Protein AF-A0A959R5W8-F1 (afdb_monomer_lite)

pLDDT: mean 88.6, std 6.14, range [67.12, 96.31]

Structure (mmCIF, N/CA/C/O backbone):
data_AF-A0A959R5W8-F1
#
_entry.id   AF-A0A959R5W8-F1
#
loop_
_atom_site.group_PDB
_atom_site.id
_atom_site.type_symbol
_atom_site.label_atom_id
_atom_site.label_alt_id
_atom_site.label_comp_id
_atom_site.label_asym_id
_atom_site.label_entity_id
_atom_site.label_seq_id
_atom_site.pdbx_PDB_ins_code
_atom_site.Cartn_x
_atom_site.Cartn_y
_ato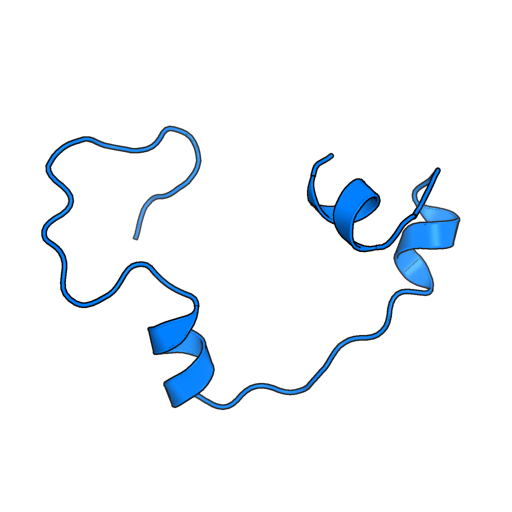m_site.Cartn_z
_atom_site.occupancy
_atom_site.B_iso_or_equiv
_atom_site.auth_seq_id
_atom_site.auth_comp_id
_atom_site.auth_asym_id
_atom_site.auth_atom_id
_atom_site.pdbx_PDB_model_num
ATOM 1 N N . 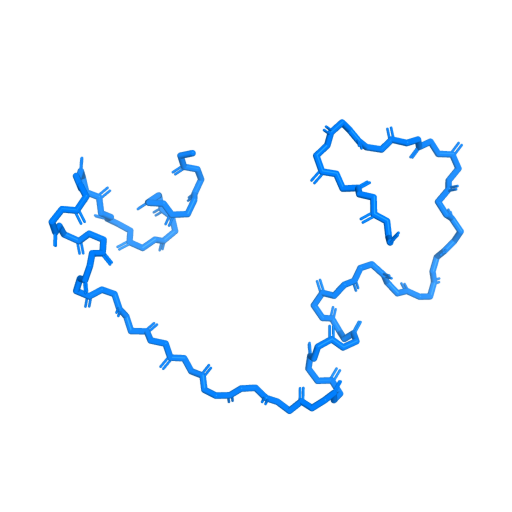ARG A 1 1 ? 1.104 11.362 7.974 1.00 69.75 1 ARG A N 1
ATOM 2 C CA . ARG A 1 1 ? -0.333 11.560 8.312 1.00 69.75 1 ARG A CA 1
ATOM 3 C C . ARG A 1 1 ? -1.285 11.226 7.162 1.00 69.75 1 ARG A C 1
ATOM 5 O O . ARG A 1 1 ? -2.411 10.865 7.456 1.00 69.75 1 ARG A O 1
ATOM 12 N N . ALA A 1 2 ? -0.863 11.298 5.892 1.00 81.75 2 ALA A N 1
ATOM 13 C CA . ALA A 1 2 ? -1.731 11.012 4.742 1.00 81.75 2 ALA A CA 1
ATOM 14 C C . ALA A 1 2 ? -2.503 9.676 4.844 1.00 81.75 2 ALA A C 1
ATOM 16 O O . ALA A 1 2 ? -3.708 9.669 4.639 1.00 81.75 2 ALA A O 1
ATOM 17 N N . GLY A 1 3 ? -1.853 8.582 5.268 1.00 82.62 3 GLY A N 1
ATOM 18 C CA . GLY A 1 3 ? -2.509 7.272 5.437 1.00 82.62 3 GLY A CA 1
ATOM 19 C C . GLY A 1 3 ? -3.693 7.270 6.412 1.00 82.62 3 GLY A C 1
ATOM 20 O O . GLY A 1 3 ? -4.729 6.690 6.121 1.00 82.62 3 GLY A O 1
ATOM 21 N N . MET A 1 4 ? -3.594 8.002 7.526 1.00 90.44 4 MET A N 1
ATOM 22 C CA . MET A 1 4 ? -4.722 8.172 8.449 1.00 90.44 4 MET A CA 1
ATOM 23 C C . MET A 1 4 ? -5.884 8.929 7.798 1.00 90.44 4 MET A C 1
ATOM 25 O O . MET A 1 4 ? -7.035 8.607 8.059 1.00 90.44 4 MET A O 1
ATOM 29 N N . GLY A 1 5 ? -5.589 9.897 6.923 1.00 90.44 5 GLY A N 1
ATOM 30 C CA . GLY A 1 5 ? -6.602 10.619 6.153 1.00 90.44 5 GLY A CA 1
ATOM 31 C C . GLY A 1 5 ? -7.336 9.717 5.161 1.00 90.44 5 GLY A C 1
ATOM 32 O O . GLY A 1 5 ? -8.562 9.720 5.145 1.00 90.44 5 GLY A O 1
ATOM 33 N N . TYR A 1 6 ? -6.605 8.890 4.405 1.00 90.19 6 TYR A N 1
ATOM 34 C CA . TYR A 1 6 ? -7.206 7.929 3.470 1.00 90.19 6 TYR A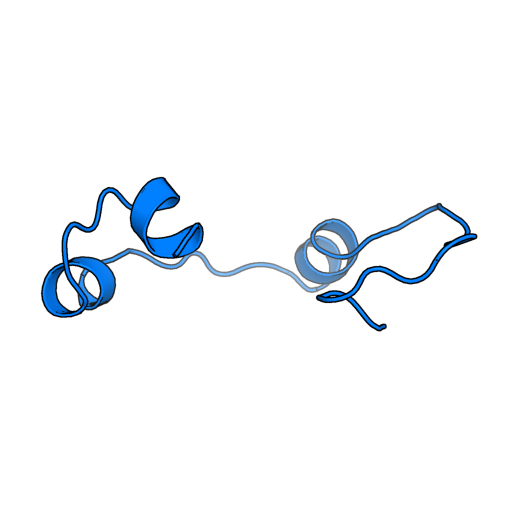 CA 1
ATOM 35 C C . TYR A 1 6 ? -8.099 6.898 4.169 1.00 90.19 6 TYR A C 1
ATOM 37 O O . TYR A 1 6 ? -9.134 6.521 3.631 1.00 90.19 6 TYR A O 1
ATOM 45 N N . CYS A 1 7 ? -7.732 6.480 5.381 1.00 90.12 7 CYS A N 1
ATOM 46 C CA . CYS A 1 7 ? -8.530 5.552 6.181 1.00 90.12 7 CYS A CA 1
ATOM 47 C C . CYS A 1 7 ? -9.587 6.243 7.065 1.00 90.12 7 CYS A C 1
ATOM 49 O O . CYS A 1 7 ? -10.257 5.560 7.834 1.00 90.12 7 CYS A O 1
ATOM 51 N N . GLY A 1 8 ? -9.718 7.577 7.028 1.00 90.25 8 GLY A N 1
ATOM 52 C CA . GLY A 1 8 ? -10.642 8.322 7.899 1.00 90.25 8 GLY A CA 1
ATOM 53 C C . GLY A 1 8 ? -10.329 8.225 9.403 1.00 90.25 8 GLY A C 1
ATOM 54 O O . GLY A 1 8 ? -11.177 8.532 10.242 1.00 90.25 8 GLY A O 1
ATOM 55 N N . ALA A 1 9 ? -9.117 7.805 9.767 1.00 93.19 9 ALA A N 1
ATOM 56 C CA . ALA A 1 9 ? -8.711 7.549 11.140 1.00 93.19 9 ALA A CA 1
ATOM 57 C C . ALA A 1 9 ? -8.262 8.843 11.836 1.00 93.19 9 ALA A C 1
ATOM 59 O O . ALA A 1 9 ? -7.244 9.445 11.491 1.00 93.19 9 ALA A O 1
ATOM 60 N N . LYS A 1 10 ? -8.996 9.264 12.872 1.00 92.12 10 LYS A N 1
ATOM 61 C CA . LYS A 1 10 ? -8.666 10.474 13.654 1.00 92.12 10 LYS A CA 1
ATOM 62 C C . LYS A 1 10 ? -7.485 10.270 14.612 1.00 92.12 10 LYS A C 1
ATOM 64 O O . LYS A 1 10 ? -6.866 11.241 15.035 1.00 92.12 10 LYS A O 1
ATOM 69 N N . ASN A 1 11 ? -7.174 9.022 14.962 1.00 91.88 11 ASN A N 1
ATOM 70 C CA . ASN A 1 11 ? -6.079 8.641 15.856 1.00 91.88 11 ASN A CA 1
ATOM 71 C C . ASN A 1 11 ? -5.515 7.253 15.477 1.00 91.88 11 ASN A C 1
ATOM 73 O O . ASN A 1 11 ? -6.011 6.601 14.559 1.00 91.88 11 ASN A O 1
ATOM 77 N N . ILE A 1 12 ? -4.458 6.818 16.170 1.00 92.56 12 ILE A N 1
ATOM 78 C CA . ILE A 1 12 ? -3.763 5.553 15.877 1.00 92.56 12 ILE A CA 1
ATOM 79 C C . ILE A 1 12 ? -4.631 4.326 16.176 1.00 92.56 12 ILE A C 1
ATOM 81 O O . ILE A 1 12 ? -4.614 3.375 15.403 1.00 92.56 12 ILE A O 1
ATOM 85 N N . THR A 1 13 ? -5.423 4.351 17.246 1.00 94.31 13 THR A N 1
ATOM 86 C CA . THR A 1 13 ? -6.322 3.245 17.607 1.00 94.31 13 THR A CA 1
ATOM 87 C C . THR A 1 13 ? -7.378 3.000 16.530 1.00 94.31 13 THR A C 1
ATOM 89 O O . THR A 1 13 ? -7.681 1.855 16.211 1.00 94.31 13 THR A O 1
ATOM 92 N N . GLU A 1 14 ? -7.902 4.064 15.919 1.00 91.00 14 GLU A N 1
ATOM 93 C CA . GLU A 1 14 ? -8.826 3.947 14.788 1.00 91.00 14 GLU A CA 1
ATOM 94 C C . GLU A 1 14 ? -8.119 3.448 13.521 1.00 91.00 14 GLU A C 1
ATOM 96 O O . GLU A 1 14 ? -8.679 2.638 12.789 1.00 91.00 14 GLU A O 1
ATOM 101 N N . LEU A 1 15 ? -6.864 3.853 13.283 1.00 93.19 15 LEU A N 1
ATOM 102 C CA . LEU A 1 15 ? -6.080 3.359 12.145 1.00 93.19 15 LEU A CA 1
ATOM 103 C C . LEU A 1 15 ? -5.831 1.847 12.236 1.00 93.19 15 LEU A C 1
ATOM 105 O O . LEU A 1 15 ? -5.847 1.162 11.220 1.00 93.19 15 LEU A O 1
ATOM 109 N N . GLN A 1 16 ? -5.632 1.317 13.444 1.00 93.25 16 GLN A N 1
ATOM 110 C CA . GLN A 1 16 ? -5.418 -0.118 13.667 1.00 93.25 16 GLN A CA 1
ATOM 111 C C . GLN A 1 16 ? -6.628 -0.985 13.282 1.00 93.25 16 GLN A C 1
ATOM 113 O O . GLN A 1 16 ? -6.470 -2.191 13.113 1.00 93.25 16 GLN A O 1
ATOM 118 N N . LYS A 1 17 ? -7.817 -0.390 13.119 1.00 93.06 17 LYS A N 1
ATOM 119 C CA . LYS A 1 17 ? -9.032 -1.077 12.651 1.00 93.06 17 LYS A CA 1
ATOM 120 C C . LYS A 1 17 ? -9.176 -1.076 11.124 1.00 93.06 17 LYS A C 1
ATOM 122 O O . LYS A 1 17 ? -10.151 -1.622 10.612 1.00 93.06 17 LYS A O 1
ATOM 127 N N . ALA A 1 18 ? -8.259 -0.436 10.395 1.00 92.62 18 ALA A N 1
ATOM 128 C CA . ALA A 1 18 ? -8.305 -0.382 8.941 1.00 92.62 18 ALA A CA 1
ATOM 129 C C . ALA A 1 18 ? -8.154 -1.777 8.317 1.00 92.62 18 ALA A C 1
ATOM 131 O O . ALA A 1 18 ? -7.534 -2.681 8.878 1.00 92.62 18 ALA A O 1
ATOM 132 N N . VAL A 1 19 ? -8.726 -1.941 7.127 1.00 94.00 19 VAL A N 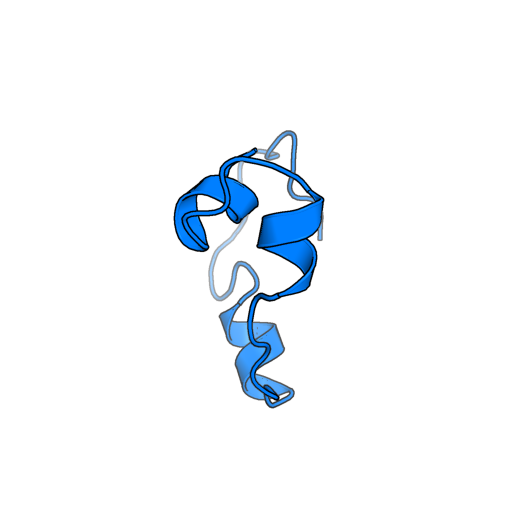1
ATOM 133 C CA . VAL A 1 19 ? -8.752 -3.220 6.417 1.00 94.00 19 VAL A CA 1
ATOM 134 C C . VAL A 1 19 ? -7.635 -3.261 5.384 1.00 94.00 19 VAL A C 1
ATOM 136 O O . VAL A 1 19 ? -7.443 -2.313 4.622 1.00 94.00 19 VAL A O 1
ATOM 139 N N . PHE A 1 20 ? -6.930 -4.388 5.333 1.00 94.88 20 PHE A N 1
ATOM 140 C CA . PHE A 1 20 ? -5.948 -4.672 4.295 1.00 94.88 20 PHE A CA 1
ATOM 141 C C . PHE A 1 20 ? -6.531 -5.583 3.222 1.00 94.88 20 PHE A C 1
ATOM 143 O O . PHE A 1 20 ? -7.366 -6.446 3.493 1.00 94.88 20 PHE A O 1
ATOM 150 N N . VAL A 1 21 ? -6.026 -5.420 2.004 1.00 95.00 21 VAL A N 1
ATOM 151 C CA . VAL A 1 21 ? -6.292 -6.319 0.881 1.00 95.00 21 VAL A CA 1
ATOM 152 C C . VAL A 1 21 ? -4.997 -7.003 0.466 1.00 95.00 21 VAL A C 1
ATOM 154 O O . VAL A 1 21 ? -3.921 -6.404 0.502 1.00 95.00 21 VAL A O 1
ATOM 157 N N . LYS A 1 22 ? -5.086 -8.276 0.079 1.00 95.19 22 LYS A N 1
ATOM 158 C CA . LYS A 1 22 ? -3.934 -9.014 -0.441 1.00 95.19 22 LYS A CA 1
ATOM 159 C C . LYS A 1 22 ? -3.701 -8.616 -1.896 1.00 95.19 22 LYS A C 1
ATOM 161 O O . LYS A 1 22 ? -4.604 -8.745 -2.716 1.00 95.19 22 LYS A O 1
ATOM 166 N N . ILE A 1 23 ? -2.481 -8.189 -2.207 1.00 94.81 23 ILE A N 1
ATOM 167 C CA . ILE A 1 23 ? -2.069 -7.831 -3.568 1.00 94.81 23 ILE A CA 1
ATOM 168 C C . ILE A 1 23 ? -1.175 -8.911 -4.182 1.00 94.81 23 ILE A C 1
ATOM 170 O O . ILE A 1 23 ? -0.585 -9.737 -3.482 1.00 94.81 23 ILE A O 1
ATOM 174 N N . THR A 1 24 ? -1.100 -8.918 -5.511 1.00 96.31 24 THR A N 1
ATOM 175 C CA . THR A 1 24 ? -0.230 -9.815 -6.282 1.00 96.31 24 THR A CA 1
ATOM 176 C C . THR A 1 24 ? 1.137 -9.172 -6.522 1.00 96.31 24 THR A C 1
ATOM 178 O O . THR A 1 24 ? 1.307 -7.967 -6.345 1.00 96.31 24 THR A O 1
ATOM 181 N N . ASN A 1 25 ? 2.115 -9.952 -6.995 1.00 91.62 25 ASN A N 1
ATOM 182 C CA . ASN A 1 25 ? 3.430 -9.413 -7.360 1.00 91.62 25 ASN A CA 1
ATOM 183 C C . ASN A 1 25 ? 3.351 -8.384 -8.508 1.00 91.62 25 ASN A C 1
ATOM 185 O O . ASN A 1 25 ? 4.123 -7.431 -8.549 1.00 91.62 25 ASN A O 1
ATOM 189 N N . ALA A 1 26 ? 2.380 -8.546 -9.414 1.00 92.44 26 ALA A N 1
ATOM 190 C CA . ALA A 1 26 ? 2.078 -7.542 -10.432 1.00 92.44 26 ALA A CA 1
ATOM 191 C C . ALA A 1 26 ? 1.556 -6.241 -9.797 1.00 92.44 26 ALA A C 1
ATOM 193 O O . ALA A 1 26 ? 2.023 -5.165 -10.155 1.00 92.44 26 ALA A O 1
ATOM 194 N N . GLY A 1 27 ? 0.677 -6.346 -8.792 1.00 90.94 27 GLY A N 1
ATOM 195 C CA . GLY A 1 27 ? 0.180 -5.193 -8.034 1.00 90.94 27 GLY A CA 1
ATOM 196 C C . GLY A 1 27 ? 1.276 -4.448 -7.266 1.00 90.94 27 GLY A C 1
ATOM 197 O O . GLY A 1 27 ? 1.208 -3.231 -7.130 1.00 90.94 27 GLY A O 1
ATOM 198 N N . ILE A 1 28 ? 2.329 -5.144 -6.820 1.00 90.81 28 ILE A N 1
ATOM 199 C CA . ILE A 1 28 ? 3.510 -4.490 -6.230 1.00 90.81 28 ILE A CA 1
ATOM 200 C C . ILE A 1 28 ? 4.193 -3.609 -7.279 1.00 90.81 28 ILE A C 1
ATOM 202 O O . ILE A 1 28 ? 4.406 -2.425 -7.031 1.00 90.81 28 ILE A O 1
ATOM 206 N N . LYS A 1 29 ? 4.491 -4.150 -8.469 1.00 89.38 29 LYS A N 1
ATOM 207 C CA . LYS A 1 29 ? 5.114 -3.373 -9.554 1.00 89.38 29 LYS A CA 1
ATOM 208 C C . LYS A 1 29 ? 4.257 -2.168 -9.960 1.00 89.38 29 LYS A C 1
ATOM 210 O O . LYS A 1 29 ? 4.815 -1.103 -10.192 1.00 89.38 29 LYS A O 1
ATOM 215 N N . GLU A 1 30 ? 2.937 -2.338 -10.004 1.00 92.38 30 GLU A N 1
ATOM 216 C CA . GLU A 1 30 ? 1.981 -1.260 -10.284 1.00 92.38 30 GLU A CA 1
ATOM 217 C C . GLU A 1 30 ? 1.980 -0.177 -9.192 1.00 92.38 30 GLU A C 1
ATOM 219 O O . GLU A 1 30 ? 1.943 1.012 -9.492 1.00 92.38 30 GLU A O 1
ATOM 224 N N . SER A 1 31 ? 2.067 -0.567 -7.920 1.00 90.75 31 SER A N 1
ATOM 225 C CA . SER A 1 31 ? 2.044 0.381 -6.797 1.00 90.75 31 SER A CA 1
ATOM 226 C C . SER A 1 31 ? 3.299 1.259 -6.733 1.00 90.75 31 SER A C 1
ATOM 228 O O . SER A 1 31 ? 3.250 2.386 -6.239 1.00 90.75 31 SER A O 1
ATOM 230 N N . HIS A 1 32 ? 4.435 0.747 -7.208 1.00 90.62 32 HIS A N 1
ATOM 231 C CA . HIS A 1 32 ? 5.667 1.518 -7.342 1.00 90.62 32 HIS A CA 1
ATOM 232 C C . HIS A 1 32 ? 5.652 2.377 -8.610 1.00 90.62 32 HIS A C 1
ATOM 234 O O . HIS A 1 32 ? 4.993 2.047 -9.592 1.00 90.62 32 HIS A O 1
ATOM 240 N N . ALA A 1 33 ? 6.442 3.455 -8.625 1.00 87.75 33 ALA A N 1
ATOM 241 C CA . ALA A 1 33 ? 6.691 4.206 -9.853 1.00 87.75 33 ALA A CA 1
ATOM 242 C C . ALA A 1 33 ? 7.232 3.262 -10.946 1.00 87.75 33 ALA A C 1
ATOM 244 O O . ALA A 1 33 ? 8.289 2.644 -10.775 1.00 87.75 33 ALA A O 1
ATOM 245 N N . HIS A 1 34 ? 6.499 3.143 -12.050 1.00 90.25 34 HIS A N 1
ATOM 246 C CA . HIS A 1 34 ? 6.802 2.243 -13.159 1.00 90.25 34 HIS A CA 1
ATOM 247 C C . HIS A 1 34 ? 6.722 2.978 -14.499 1.00 90.25 34 HIS A C 1
ATOM 249 O O . HIS A 1 34 ? 6.068 4.008 -14.616 1.00 90.25 34 HIS A O 1
ATOM 255 N N . ASP A 1 35 ? 7.458 2.455 -15.483 1.00 84.38 35 ASP A N 1
ATOM 256 C CA . ASP A 1 35 ? 7.507 2.937 -16.871 1.00 84.38 35 ASP A CA 1
ATOM 257 C C . ASP A 1 35 ? 7.891 4.422 -17.039 1.00 84.38 35 ASP A C 1
ATOM 259 O O . ASP A 1 35 ? 7.586 5.055 -18.048 1.00 84.38 35 ASP A O 1
ATOM 263 N N . ILE A 1 36 ? 8.632 4.967 -16.064 1.00 85.75 36 ILE A N 1
ATOM 264 C CA . ILE A 1 36 ? 9.181 6.328 -16.083 1.00 85.75 36 ILE A CA 1
ATOM 265 C C . ILE A 1 36 ? 10.654 6.353 -15.659 1.00 85.75 36 ILE A C 1
ATOM 267 O O . ILE A 1 36 ? 11.098 5.554 -14.831 1.00 85.75 36 ILE A O 1
ATOM 271 N N . ALA A 1 37 ? 11.407 7.319 -16.189 1.00 82.94 37 ALA A N 1
ATOM 272 C CA . ALA A 1 37 ? 12.729 7.667 -15.678 1.00 82.94 37 ALA A CA 1
ATOM 273 C C . ALA A 1 37 ? 12.591 8.753 -14.599 1.00 82.94 37 ALA A C 1
ATOM 275 O O . ALA A 1 37 ? 12.068 9.836 -14.865 1.00 82.94 37 ALA A O 1
ATOM 276 N N . ILE A 1 38 ? 13.058 8.472 -13.380 1.00 80.62 38 ILE A N 1
ATOM 277 C CA . ILE A 1 38 ? 13.054 9.446 -12.282 1.00 80.62 38 ILE A CA 1
ATOM 278 C C . ILE A 1 38 ? 14.190 10.443 -12.530 1.00 80.62 38 ILE A C 1
ATOM 280 O O . ILE A 1 38 ? 15.361 10.101 -12.412 1.00 80.62 38 ILE A O 1
ATOM 284 N N . THR A 1 39 ? 13.843 11.673 -12.907 1.00 84.25 39 THR A N 1
ATOM 285 C CA . THR A 1 39 ? 14.813 12.735 -13.243 1.00 84.25 39 THR A CA 1
ATOM 286 C C . THR A 1 39 ? 15.139 13.658 -12.071 1.00 84.25 39 THR A C 1
ATOM 288 O O . THR A 1 39 ? 16.108 14.412 -12.128 1.00 84.25 39 THR A O 1
ATOM 291 N N . LYS A 1 40 ? 14.333 13.613 -11.007 1.00 82.81 40 LYS A N 1
ATOM 292 C CA . LYS A 1 40 ? 14.541 14.334 -9.749 1.00 82.81 40 LYS A CA 1
ATOM 293 C C . LYS A 1 40 ? 14.204 13.416 -8.589 1.00 82.81 40 LYS A C 1
ATOM 295 O O . LYS A 1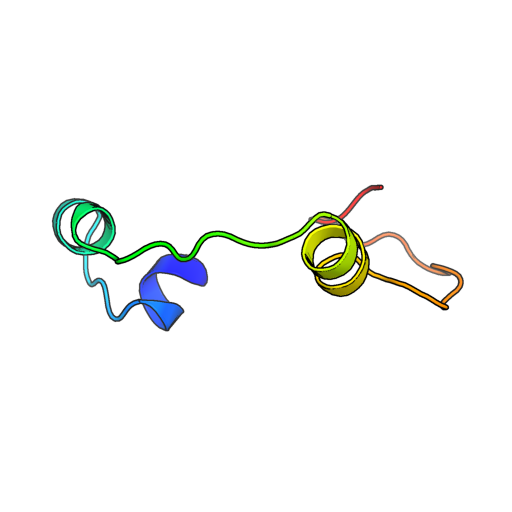 40 ? 13.173 12.747 -8.619 1.00 82.81 40 LYS A O 1
ATOM 300 N N . GLU A 1 41 ? 15.053 13.417 -7.572 1.00 80.94 41 GLU A N 1
ATOM 301 C CA . GLU A 1 41 ? 14.811 12.636 -6.366 1.00 80.94 41 GLU A CA 1
ATOM 302 C C . GLU A 1 41 ? 13.623 13.190 -5.580 1.00 80.94 41 GLU A C 1
ATOM 304 O O . GLU A 1 41 ? 13.468 14.403 -5.404 1.00 80.94 41 GLU A O 1
ATOM 309 N N . ALA A 1 42 ? 12.780 12.278 -5.103 1.00 86.94 42 ALA A N 1
ATOM 310 C CA . ALA A 1 42 ? 11.707 12.605 -4.186 1.00 86.94 42 ALA A CA 1
ATOM 311 C C . ALA A 1 42 ? 12.209 12.433 -2.742 1.00 86.94 42 ALA A C 1
ATOM 313 O O . ALA A 1 42 ? 12.806 11.406 -2.420 1.00 86.94 42 ALA A O 1
ATOM 314 N N . PRO A 1 43 ? 11.913 13.375 -1.831 1.00 86.19 43 PRO A N 1
ATOM 315 C CA . PRO A 1 43 ? 12.413 13.336 -0.453 1.00 86.19 43 PRO A CA 1
ATOM 316 C C . PRO A 1 43 ? 11.863 12.161 0.377 1.00 86.19 43 PRO A C 1
ATOM 318 O O . PRO A 1 43 ? 12.328 11.910 1.484 1.00 86.19 43 PRO A O 1
ATOM 321 N N . ASN A 1 44 ? 10.849 11.456 -0.126 1.00 88.75 44 ASN A N 1
ATOM 322 C CA . ASN A 1 44 ? 10.149 10.366 0.549 1.00 88.75 44 ASN A CA 1
ATOM 323 C C . ASN A 1 44 ? 10.021 9.098 -0.313 1.00 88.75 44 ASN A C 1
ATOM 325 O O . ASN A 1 44 ? 9.240 8.214 0.039 1.00 88.75 44 ASN A O 1
ATOM 329 N N . TYR A 1 45 ? 10.726 9.021 -1.443 1.00 85.94 45 TYR A N 1
ATOM 330 C CA . TYR A 1 45 ? 10.673 7.862 -2.329 1.00 85.94 45 TYR A CA 1
ATOM 331 C C . TYR A 1 45 ? 12.042 7.633 -2.973 1.00 85.94 45 TYR A C 1
ATOM 333 O O . TYR A 1 45 ? 12.472 8.401 -3.831 1.00 85.94 45 TYR A O 1
ATOM 341 N N . SER A 1 46 ? 12.699 6.556 -2.545 1.00 77.69 46 SER A N 1
ATOM 342 C CA . SER A 1 46 ? 13.900 5.997 -3.163 1.00 77.69 46 SER A CA 1
ATOM 343 C 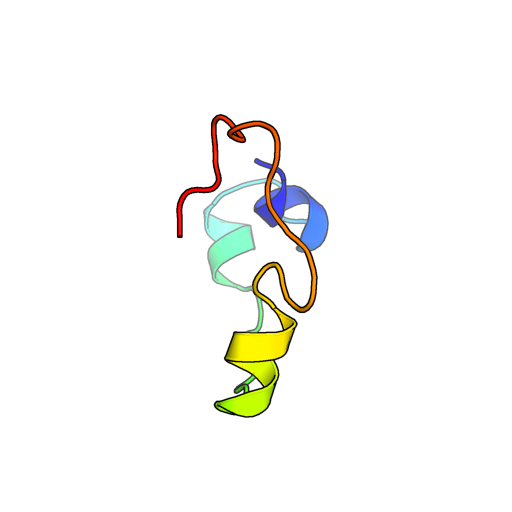C . SER A 1 46 ? 13.610 4.537 -3.509 1.00 77.69 46 SER A C 1
ATOM 345 O O . SER A 1 46 ? 12.865 3.879 -2.776 1.00 77.69 46 SER A O 1
ATOM 347 N N . ARG A 1 47 ? 14.104 4.076 -4.659 1.00 67.12 47 ARG A N 1
ATOM 348 C CA . ARG A 1 47 ? 13.835 2.729 -5.177 1.00 67.12 47 ARG A CA 1
ATOM 349 C C . ARG A 1 47 ? 14.714 1.684 -4.505 1.00 67.12 47 ARG A C 1
ATOM 351 O O . ARG A 1 47 ? 15.910 1.981 -4.308 1.00 67.12 47 ARG A O 1
#

Radius of gyration: 14.48 Å; chains: 1; bounding box: 26×24×34 Å

Foldseek 3Di:
DVQCVVQVHPDDVSSVPDDDDDDDPVVVQVVDDPPDDDPDDDPPDDD

Secondary structure (DSSP, 8-state):
-HHHHHTT-SSHHHHTTPPP----HHHHHHHS--SS---S-BTTB--

Sequence (47 aa):
RAGMGYCGAKNITELQKAVFVKITNAGIKESHAHDIAITKEAPNYSR